Protein AF-A0A820KRQ7-F1 (afdb_monomer)

Secondary structure (DSSP, 8-state):
---------PPPHHHHHHHHHTT-TTEEEEPPTT---THHHHEEEEEETTEEEEEEEETTT--EEE---TT---

Mean predicted aligned error: 8.12 Å

Sequence (74 aa):
MSSTNSTKSTLSKAEIQGVVTSNDPSISFKKPTGVRSEFWTNYSQVYHKNIVQDYIICLQRRAVLKWISENGII

Radius of gyration: 13.48 Å; Cα contacts (8 Å, |Δi|>4): 89; chains: 1; bounding box: 31×44×28 Å

Structure (mmCIF, N/CA/C/O backbone):
data_AF-A0A820KRQ7-F1
#
_entry.id   AF-A0A820KRQ7-F1
#
loop_
_atom_site.group_PDB
_atom_site.id
_atom_site.type_symbol
_atom_site.label_atom_id
_atom_site.label_alt_id
_atom_site.label_comp_id
_atom_site.label_asym_id
_atom_site.label_entity_id
_atom_site.label_seq_id
_atom_site.pdbx_PDB_ins_code
_atom_site.Cartn_x
_atom_site.Cartn_y
_atom_site.Cartn_z
_atom_site.occupancy
_atom_site.B_iso_or_equiv
_atom_site.auth_seq_id
_atom_site.auth_comp_id
_atom_site.auth_asym_id
_atom_site.auth_atom_id
_atom_site.pdbx_PDB_model_num
ATOM 1 N N . MET A 1 1 ? -20.363 32.869 2.511 1.00 37.50 1 MET A N 1
ATOM 2 C CA . MET A 1 1 ? -19.190 32.326 1.793 1.00 37.50 1 MET A CA 1
ATOM 3 C C . MET A 1 1 ? -18.787 31.037 2.494 1.00 37.50 1 MET A C 1
ATOM 5 O O . MET A 1 1 ? -18.110 31.106 3.507 1.00 37.50 1 MET A O 1
ATOM 9 N N . SER A 1 2 ? -19.284 29.887 2.036 1.00 36.41 2 SER A N 1
ATOM 10 C CA . SER A 1 2 ? -18.948 28.587 2.632 1.00 36.41 2 SER A CA 1
ATOM 11 C C . SER A 1 2 ? -18.006 27.871 1.682 1.00 36.41 2 SER A C 1
ATOM 13 O O . SER A 1 2 ? -18.424 27.386 0.634 1.00 36.41 2 SER A O 1
ATOM 15 N N . SER A 1 3 ? -16.720 27.894 2.016 1.00 38.09 3 SER A N 1
ATOM 16 C CA . SER A 1 3 ? -15.667 27.241 1.251 1.00 38.09 3 SER A CA 1
ATOM 17 C C . SER A 1 3 ? -15.907 25.733 1.225 1.00 38.09 3 SER A C 1
ATOM 19 O O . SER A 1 3 ? -15.697 25.036 2.214 1.00 38.09 3 SER A O 1
ATOM 21 N N . THR A 1 4 ? -16.347 25.218 0.081 1.00 46.81 4 THR A N 1
ATOM 22 C CA . THR A 1 4 ? -16.343 23.793 -0.248 1.00 46.81 4 THR A CA 1
ATOM 23 C C . THR A 1 4 ? -14.904 23.350 -0.506 1.00 46.81 4 THR A C 1
ATOM 25 O O . THR A 1 4 ? -14.492 23.192 -1.653 1.00 46.81 4 THR A O 1
ATOM 28 N N . ASN A 1 5 ? -14.112 23.169 0.551 1.00 41.91 5 ASN A N 1
ATOM 29 C CA . ASN A 1 5 ? -12.846 22.455 0.428 1.00 41.91 5 ASN A CA 1
ATOM 30 C C . ASN A 1 5 ? -13.140 20.96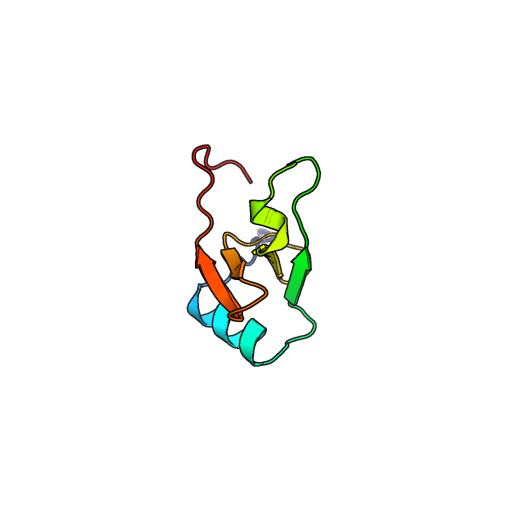1 0.526 1.00 41.91 5 ASN A C 1
ATOM 32 O O . ASN A 1 5 ? -13.335 20.412 1.605 1.00 41.91 5 ASN A O 1
ATOM 36 N N . SER A 1 6 ? -13.198 20.313 -0.635 1.00 42.56 6 SER A N 1
ATOM 37 C CA . SER A 1 6 ? -13.124 18.861 -0.764 1.00 42.56 6 SER A CA 1
ATOM 38 C C . SER A 1 6 ? -11.705 18.428 -0.362 1.00 42.56 6 SER A C 1
ATOM 40 O O . SER A 1 6 ? -10.816 18.260 -1.194 1.00 42.56 6 SER A O 1
ATOM 42 N N . THR A 1 7 ? -11.438 18.371 0.943 1.00 50.50 7 THR A N 1
ATOM 43 C CA . THR A 1 7 ? -10.147 17.967 1.501 1.00 50.50 7 THR A CA 1
ATOM 44 C C . THR A 1 7 ? -9.976 16.469 1.265 1.00 50.50 7 THR A C 1
ATOM 46 O O . THR A 1 7 ? -10.629 15.651 1.916 1.00 50.50 7 THR A O 1
ATOM 49 N N . LYS A 1 8 ? -9.097 16.105 0.317 1.00 51.62 8 LYS A N 1
ATOM 50 C CA . LYS A 1 8 ? -8.495 14.765 0.191 1.00 51.62 8 LYS A CA 1
ATOM 51 C C . LYS A 1 8 ? -8.205 14.238 1.602 1.00 51.62 8 LYS A C 1
ATOM 53 O O . LYS A 1 8 ? -7.281 14.715 2.250 1.00 51.62 8 LYS A O 1
ATOM 58 N N . SER A 1 9 ? -9.015 13.308 2.102 1.00 66.44 9 SER A N 1
ATOM 59 C CA . SER A 1 9 ? -8.833 12.758 3.448 1.00 66.44 9 SER A CA 1
ATOM 60 C C . SER A 1 9 ? -7.766 11.671 3.381 1.00 66.44 9 SER A C 1
ATOM 62 O O . SER A 1 9 ? -8.074 10.480 3.288 1.00 66.44 9 SER A O 1
ATOM 64 N N . THR A 1 10 ? -6.505 12.094 3.317 1.00 79.44 10 THR A N 1
ATOM 65 C CA . THR A 1 10 ? -5.366 11.210 3.547 1.00 79.44 10 THR A CA 1
ATOM 66 C C . THR A 1 10 ? -5.334 10.842 5.026 1.00 79.44 10 THR A C 1
ATOM 68 O O . THR A 1 10 ? -5.401 11.707 5.897 1.00 79.44 10 THR A O 1
ATOM 71 N N . LEU A 1 11 ? -5.303 9.544 5.310 1.00 84.94 11 LEU A N 1
ATOM 72 C CA . LEU A 1 11 ? -5.306 9.019 6.672 1.00 84.94 11 LEU A CA 1
ATOM 73 C C . LEU A 1 11 ? -3.875 8.926 7.212 1.00 84.94 11 LEU A C 1
ATOM 75 O O . LEU A 1 11 ? -2.908 8.757 6.465 1.00 84.94 11 LEU A O 1
ATOM 79 N N . SER A 1 12 ? -3.722 8.989 8.530 1.00 87.56 12 SER A N 1
ATOM 80 C CA . SER A 1 12 ? -2.453 8.692 9.191 1.00 87.56 12 SER A CA 1
ATOM 81 C C . SER A 1 12 ? -2.097 7.203 9.084 1.00 87.56 12 SER A C 1
ATOM 83 O O . SER A 1 12 ? -2.945 6.342 8.849 1.00 87.56 12 SER A O 1
ATOM 85 N N . LYS A 1 13 ? -0.823 6.862 9.318 1.00 85.69 13 LYS A N 1
ATOM 86 C CA . LYS A 1 13 ? -0.363 5.463 9.315 1.00 85.69 13 LYS A CA 1
ATOM 87 C C . LYS A 1 13 ? -1.140 4.594 10.308 1.00 85.69 13 LYS A C 1
ATOM 89 O O . LYS A 1 13 ? -1.431 3.445 9.996 1.00 85.69 13 LYS A O 1
ATOM 94 N N . ALA A 1 14 ? -1.444 5.127 11.493 1.00 87.81 14 ALA A N 1
ATOM 95 C CA . ALA A 1 14 ? -2.174 4.401 12.528 1.00 87.81 14 ALA A CA 1
ATOM 96 C C . ALA A 1 14 ? -3.616 4.111 12.092 1.00 87.81 14 ALA A C 1
ATOM 98 O O . ALA A 1 14 ? -4.085 2.988 12.252 1.00 87.81 14 ALA A O 1
ATOM 99 N N . GLU A 1 15 ? -4.278 5.086 11.467 1.00 89.75 15 GLU A N 1
ATOM 100 C CA . GLU A 1 15 ? -5.618 4.911 10.904 1.00 89.75 15 GLU A CA 1
ATOM 101 C C . GLU A 1 15 ? -5.613 3.899 9.761 1.00 89.75 15 GLU A C 1
ATOM 103 O O . GLU A 1 15 ? -6.418 2.973 9.787 1.00 89.75 15 GLU A O 1
ATOM 108 N N . ILE A 1 16 ? -4.666 4.004 8.816 1.00 88.88 16 ILE A N 1
ATOM 109 C CA . ILE A 1 16 ? -4.499 3.023 7.732 1.00 88.88 16 ILE A CA 1
ATOM 110 C C . ILE A 1 16 ? -4.263 1.627 8.303 1.00 88.88 16 ILE A C 1
ATOM 112 O O . ILE A 1 16 ? -4.917 0.678 7.889 1.00 88.88 16 ILE A O 1
ATOM 116 N N . GLN A 1 17 ? -3.370 1.480 9.280 1.00 89.62 17 GLN A N 1
ATOM 117 C CA . GLN A 1 17 ? -3.138 0.188 9.917 1.00 89.62 17 GLN A CA 1
ATOM 118 C C . GLN A 1 17 ? -4.415 -0.339 10.583 1.00 89.62 17 GLN A C 1
ATOM 120 O O . GLN A 1 17 ? -4.700 -1.530 10.468 1.00 89.62 17 GLN A O 1
ATOM 125 N N . GLY A 1 18 ? -5.199 0.533 11.221 1.00 89.25 18 GLY A N 1
ATOM 126 C CA . GLY A 1 18 ? -6.506 0.208 11.785 1.00 89.25 18 GLY A CA 1
ATOM 127 C C . GLY A 1 18 ? -7.468 -0.333 10.731 1.00 89.25 18 GLY A C 1
ATOM 128 O O . GLY A 1 18 ? -7.918 -1.468 10.867 1.00 89.25 18 GLY A O 1
ATOM 129 N N . VAL A 1 19 ? -7.708 0.418 9.650 1.00 89.56 19 VAL A N 1
ATOM 130 C CA . VAL A 1 19 ? -8.654 0.022 8.588 1.00 89.56 19 VAL A CA 1
ATOM 131 C C . VAL A 1 19 ? -8.198 -1.214 7.804 1.00 89.56 19 VAL A C 1
ATOM 133 O O . VAL A 1 19 ? -9.021 -2.037 7.410 1.00 89.56 19 VAL A O 1
ATOM 136 N N . VAL A 1 20 ? -6.885 -1.398 7.616 1.00 88.12 20 VAL A N 1
ATOM 137 C CA . VAL A 1 20 ? -6.312 -2.622 7.031 1.00 88.12 20 VAL A CA 1
ATOM 138 C C . VAL A 1 20 ? -6.571 -3.816 7.948 1.00 88.12 20 VAL A C 1
ATOM 140 O O . VAL A 1 20 ? -6.976 -4.878 7.482 1.00 88.12 20 VAL A O 1
ATOM 143 N N . THR A 1 21 ? -6.329 -3.658 9.252 1.00 87.81 21 THR A N 1
ATOM 144 C CA . THR A 1 21 ? -6.470 -4.746 10.233 1.00 87.81 21 THR A CA 1
ATOM 145 C C . THR A 1 21 ? -7.936 -5.122 10.436 1.00 87.81 21 THR A C 1
ATOM 147 O O . THR A 1 21 ? -8.249 -6.304 10.565 1.00 87.81 21 THR A O 1
ATOM 150 N N . SER A 1 22 ? -8.843 -4.143 10.402 1.00 89.25 22 SER A N 1
ATOM 151 C CA . SER A 1 22 ? -10.289 -4.367 10.483 1.00 89.25 22 SER A CA 1
ATOM 152 C C . SER A 1 22 ? -10.916 -4.868 9.176 1.00 89.25 22 SER A C 1
ATOM 154 O O . SER A 1 22 ? -12.099 -5.194 9.179 1.00 89.25 22 SER A O 1
ATOM 156 N N . ASN A 1 23 ? -10.149 -4.970 8.079 1.00 84.94 23 ASN A N 1
ATOM 157 C CA . ASN A 1 23 ? -10.640 -5.267 6.725 1.00 84.94 23 ASN A CA 1
ATOM 158 C C . ASN A 1 23 ? -11.820 -4.366 6.313 1.00 84.94 23 ASN A C 1
ATOM 160 O O . ASN A 1 23 ? -12.820 -4.841 5.773 1.00 84.94 23 ASN A O 1
ATOM 164 N N . ASP A 1 24 ? -11.715 -3.066 6.595 1.00 88.81 24 ASP A N 1
ATOM 165 C CA . ASP A 1 24 ? -12.765 -2.100 6.282 1.00 88.81 24 ASP A CA 1
ATOM 166 C C . ASP A 1 24 ? -13.033 -2.047 4.761 1.00 88.81 24 ASP A C 1
ATOM 168 O O . ASP A 1 24 ? -12.091 -1.894 3.982 1.00 88.81 24 ASP A O 1
ATOM 172 N N . PRO A 1 25 ? -14.292 -2.128 4.295 1.00 88.19 25 PRO A N 1
ATOM 173 C CA . PRO A 1 25 ? -14.609 -2.136 2.864 1.00 88.19 25 PRO A CA 1
ATOM 174 C C . PRO A 1 25 ? -14.246 -0.829 2.140 1.00 88.19 25 PRO A C 1
ATOM 176 O O . PRO A 1 25 ? -14.232 -0.783 0.910 1.00 88.19 25 PRO A O 1
ATOM 179 N N . SER A 1 26 ? -13.960 0.249 2.873 1.00 88.94 26 SER A N 1
ATOM 180 C CA . SER A 1 26 ? -13.506 1.519 2.309 1.00 88.94 26 SER A CA 1
ATOM 181 C C . SER A 1 26 ? -12.042 1.505 1.864 1.00 88.94 26 SER A C 1
ATOM 183 O O . SER A 1 26 ? -11.633 2.422 1.140 1.00 88.94 26 SER A O 1
ATOM 185 N N . ILE A 1 27 ? -11.257 0.494 2.258 1.00 91.19 27 ILE A N 1
ATOM 186 C CA . ILE A 1 27 ? -9.868 0.336 1.832 1.00 91.19 27 ILE A CA 1
ATOM 187 C C . ILE A 1 27 ? -9.757 -0.627 0.651 1.00 91.19 27 ILE A C 1
ATOM 189 O O . ILE A 1 27 ? -10.411 -1.663 0.579 1.00 91.19 27 ILE A O 1
ATOM 193 N N . SER A 1 28 ? -8.903 -0.287 -0.307 1.00 92.19 28 SER A N 1
ATOM 194 C CA . SER A 1 28 ? -8.575 -1.169 -1.421 1.00 92.19 28 SER A CA 1
ATOM 195 C C . SER A 1 28 ? -7.088 -1.123 -1.727 1.00 92.19 28 SER A C 1
ATOM 197 O O . SER A 1 28 ? -6.405 -0.134 -1.455 1.00 92.19 28 SER A O 1
ATOM 199 N N . PHE A 1 29 ? -6.587 -2.216 -2.293 1.00 91.94 29 PHE A N 1
ATOM 200 C CA . PHE A 1 29 ? -5.178 -2.376 -2.624 1.00 91.94 29 PHE A CA 1
ATOM 201 C C . PHE A 1 29 ? -5.047 -2.600 -4.119 1.00 91.94 29 PHE A C 1
ATOM 203 O O . PHE A 1 29 ? -5.629 -3.539 -4.664 1.00 91.94 29 PHE A O 1
ATOM 210 N N . LYS A 1 30 ? -4.311 -1.722 -4.795 1.00 90.25 30 LYS A N 1
ATOM 211 C CA . LYS A 1 30 ? -4.114 -1.810 -6.244 1.00 90.25 30 LYS A CA 1
ATOM 212 C C . LYS A 1 30 ? -2.644 -1.634 -6.575 1.00 90.25 30 LYS A C 1
ATOM 214 O O . LYS A 1 30 ? -1.918 -0.912 -5.894 1.00 90.25 30 LYS A O 1
ATOM 219 N N . LYS A 1 31 ? -2.198 -2.306 -7.630 1.00 86.88 31 LYS A N 1
ATOM 220 C CA . LYS A 1 31 ? -0.881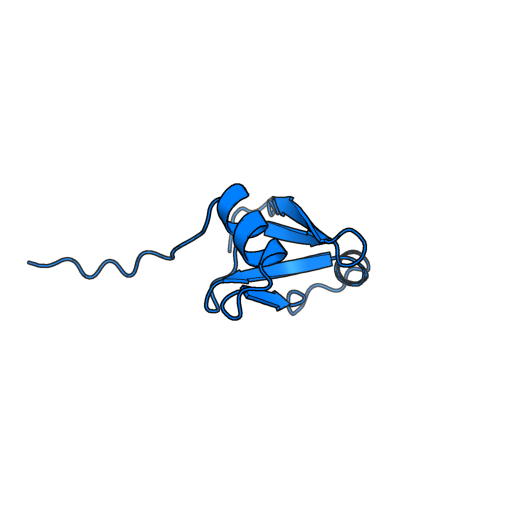 -2.039 -8.207 1.00 86.88 31 LYS A CA 1
ATOM 221 C C . LYS A 1 31 ? -0.966 -0.729 -9.000 1.00 86.88 31 LYS A C 1
ATOM 223 O O . LYS A 1 31 ? -1.966 -0.536 -9.695 1.00 86.88 31 LYS A O 1
ATOM 228 N N . PRO A 1 32 ? 0.041 0.152 -8.924 1.00 81.31 32 PRO A N 1
ATOM 229 C CA . PRO A 1 32 ? 0.075 1.337 -9.765 1.00 81.31 32 PRO A CA 1
ATOM 230 C C . PRO A 1 32 ? 0.122 0.939 -11.239 1.00 81.31 32 PRO A C 1
ATOM 232 O O . PRO A 1 32 ? 0.822 0.007 -11.642 1.00 81.31 32 PRO A O 1
ATOM 235 N N . THR A 1 33 ? -0.632 1.662 -12.057 1.00 76.81 33 THR A N 1
ATOM 236 C CA . THR A 1 33 ? -0.660 1.473 -13.506 1.00 76.81 33 THR A CA 1
ATOM 237 C C . THR A 1 33 ? 0.594 2.069 -14.142 1.00 76.81 33 THR A C 1
ATOM 239 O O . THR A 1 33 ? 1.013 3.162 -13.776 1.00 76.81 33 THR A O 1
ATOM 242 N N . GLY A 1 34 ? 1.191 1.370 -15.109 1.00 73.06 34 GLY A N 1
ATOM 243 C CA . GLY A 1 34 ? 2.345 1.874 -15.869 1.00 73.06 34 GLY A CA 1
ATOM 244 C C . GLY A 1 34 ? 3.714 1.655 -15.215 1.00 73.06 34 GLY A C 1
ATOM 245 O O . GLY A 1 34 ? 4.727 1.839 -1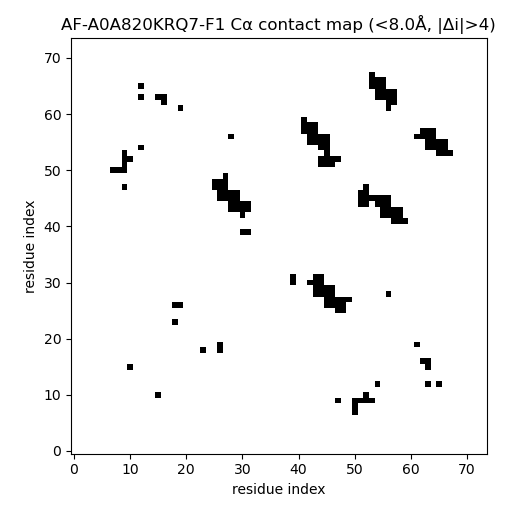5.882 1.00 73.06 34 GLY A O 1
ATOM 246 N N . VAL A 1 35 ? 3.775 1.186 -13.963 1.00 74.69 35 VAL A N 1
ATOM 247 C CA . VAL A 1 35 ? 5.043 0.854 -13.295 1.00 74.69 35 VAL A CA 1
ATOM 248 C C . VAL A 1 35 ? 5.304 -0.647 -13.395 1.00 74.69 35 VAL A C 1
ATOM 250 O O . VAL A 1 35 ? 4.714 -1.450 -12.672 1.00 74.69 35 VAL A O 1
ATOM 253 N N . ARG A 1 36 ? 6.213 -1.046 -14.289 1.00 69.38 36 ARG A N 1
ATOM 25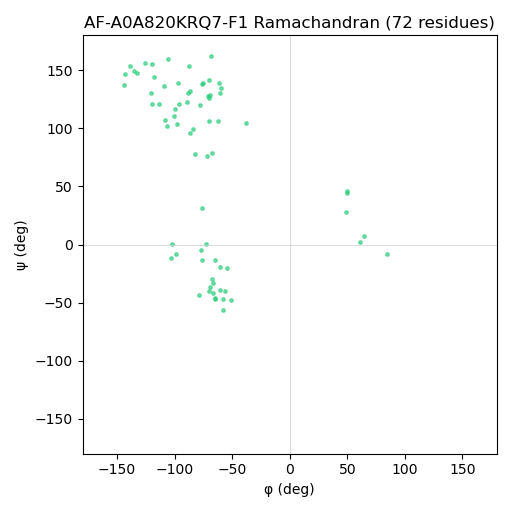4 C CA . ARG A 1 36 ? 6.69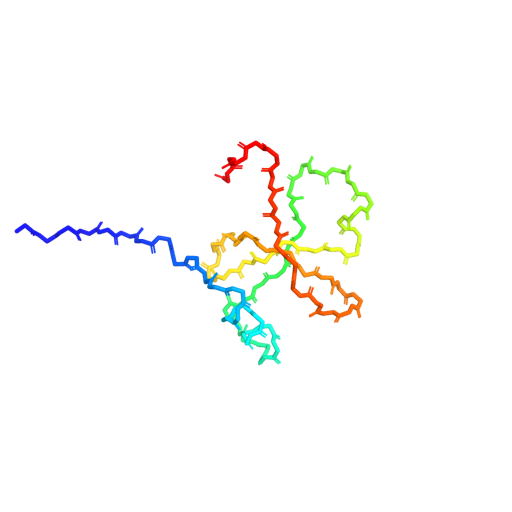5 -2.432 -14.368 1.00 69.38 36 ARG A CA 1
ATOM 255 C C . ARG A 1 36 ? 7.856 -2.616 -13.398 1.00 69.38 36 ARG A C 1
ATOM 257 O O . ARG A 1 36 ? 8.990 -2.281 -13.710 1.00 69.38 36 ARG A O 1
ATOM 264 N N . SER A 1 37 ? 7.551 -3.123 -12.209 1.00 81.62 37 SER A N 1
ATOM 265 C CA . SER A 1 37 ? 8.551 -3.497 -11.210 1.00 81.62 37 SER A CA 1
ATOM 266 C C . SER A 1 37 ? 8.100 -4.745 -10.463 1.00 81.62 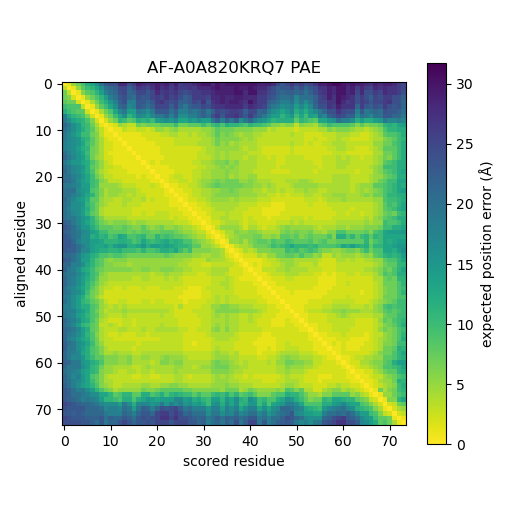37 SER A C 1
ATOM 268 O O . SER A 1 37 ? 6.940 -4.835 -10.054 1.00 81.62 37 SER A O 1
ATOM 270 N N . GLU A 1 38 ? 9.027 -5.678 -10.244 1.00 84.50 38 GLU A N 1
ATOM 271 C CA . GLU A 1 38 ? 8.813 -6.868 -9.409 1.00 84.50 38 GLU A CA 1
ATOM 272 C C . GLU A 1 38 ? 8.462 -6.507 -7.962 1.00 84.50 38 GLU A C 1
ATOM 274 O O . GLU A 1 38 ? 7.839 -7.295 -7.252 1.00 84.50 38 GLU A O 1
ATOM 279 N N . PHE A 1 39 ? 8.773 -5.280 -7.538 1.00 83.50 39 PHE A N 1
ATOM 280 C CA . PHE A 1 39 ? 8.311 -4.725 -6.274 1.00 83.50 39 PHE A CA 1
ATOM 281 C C . PHE A 1 39 ? 6.787 -4.872 -6.121 1.00 83.50 39 PHE A C 1
ATOM 283 O O . PHE A 1 39 ? 6.297 -5.420 -5.136 1.00 83.50 39 PHE A O 1
ATOM 290 N N . TRP A 1 40 ? 6.009 -4.510 -7.143 1.00 86.69 40 TRP A N 1
ATOM 291 C CA . TRP A 1 40 ? 4.543 -4.586 -7.100 1.00 86.69 40 TRP A CA 1
ATOM 292 C C . TRP A 1 40 ? 3.992 -6.018 -7.167 1.00 86.69 40 TRP A C 1
ATOM 294 O O . TRP A 1 40 ? 2.779 -6.222 -7.142 1.00 86.69 40 TRP A O 1
ATOM 304 N N . THR A 1 41 ? 4.848 -7.038 -7.245 1.00 87.25 41 THR A N 1
ATOM 305 C CA . THR A 1 41 ? 4.446 -8.433 -7.020 1.00 87.25 41 THR A CA 1
ATOM 306 C C . THR A 1 41 ? 4.125 -8.674 -5.549 1.00 87.25 41 THR A C 1
ATOM 308 O O . THR A 1 41 ? 3.133 -9.330 -5.246 1.00 87.25 41 THR A O 1
ATOM 311 N N . ASN A 1 42 ? 4.915 -8.092 -4.643 1.00 89.56 42 ASN A N 1
ATOM 312 C CA . ASN A 1 42 ? 4.787 -8.289 -3.197 1.00 89.56 42 ASN A CA 1
ATOM 313 C C . ASN A 1 42 ? 4.117 -7.111 -2.478 1.00 89.56 42 ASN A C 1
ATOM 315 O O . ASN A 1 42 ? 3.753 -7.236 -1.305 1.00 89.56 42 ASN A O 1
ATOM 319 N N . TYR A 1 43 ? 3.948 -5.983 -3.170 1.00 91.19 43 TYR A N 1
ATOM 320 C CA . TYR A 1 43 ? 3.394 -4.753 -2.618 1.00 91.19 43 TYR A CA 1
ATOM 321 C C . TYR A 1 43 ? 2.211 -4.232 -3.437 1.00 91.19 43 TYR A C 1
ATOM 323 O O . TYR A 1 43 ? 2.062 -4.516 -4.625 1.00 91.19 43 TYR A O 1
ATOM 331 N N . SER A 1 44 ? 1.346 -3.447 -2.804 1.00 91.88 44 SER A N 1
ATOM 332 C CA . SER A 1 44 ? 0.249 -2.731 -3.467 1.00 91.88 44 SER A CA 1
ATOM 333 C C . SER A 1 44 ? 0.041 -1.366 -2.825 1.00 91.88 44 SER A C 1
ATOM 335 O O . SER A 1 44 ? 0.249 -1.214 -1.623 1.00 91.88 44 SER A O 1
ATOM 337 N N . GLN A 1 45 ? -0.358 -0.373 -3.617 1.00 91.12 45 GLN A N 1
ATOM 338 C CA . GLN A 1 45 ? -0.736 0.944 -3.114 1.00 91.12 45 GLN A CA 1
ATOM 339 C C . GLN A 1 45 ? -2.046 0.862 -2.347 1.00 91.12 45 GLN A C 1
ATOM 341 O O . GLN A 1 45 ? -2.964 0.130 -2.730 1.00 91.12 45 GLN A O 1
ATOM 346 N N . VAL A 1 46 ? -2.113 1.625 -1.263 1.00 91.31 46 VAL A N 1
ATOM 347 C CA . VAL A 1 46 ? -3.302 1.730 -0.430 1.00 91.31 46 VAL A CA 1
ATOM 348 C C . VAL A 1 46 ? -4.197 2.841 -0.966 1.00 91.31 46 VAL A C 1
ATOM 350 O O . VAL A 1 46 ? -3.754 3.967 -1.182 1.00 91.31 46 VAL A O 1
ATOM 353 N N . TYR A 1 47 ? -5.474 2.528 -1.146 1.00 90.62 47 TYR A N 1
ATOM 354 C CA . TYR A 1 47 ? -6.517 3.479 -1.500 1.00 90.62 47 TYR A CA 1
ATOM 355 C C . TYR A 1 47 ? -7.577 3.470 -0.411 1.00 90.62 47 TYR A C 1
ATOM 357 O O . TYR A 1 47 ? -8.095 2.410 -0.075 1.00 90.62 47 TYR A O 1
ATOM 365 N N . HIS A 1 48 ? -7.953 4.640 0.087 1.00 89.75 48 HIS A N 1
ATOM 366 C CA . HIS A 1 48 ? -9.091 4.804 0.986 1.00 89.75 48 HIS A CA 1
ATOM 367 C C . HIS A 1 48 ? -10.159 5.621 0.257 1.00 89.75 48 HIS A C 1
ATOM 369 O O . HIS A 1 48 ? -9.880 6.725 -0.209 1.00 89.75 48 HIS A O 1
ATOM 375 N N . LYS A 1 49 ? -11.360 5.058 0.081 1.00 88.19 49 LYS A N 1
ATOM 376 C CA . LYS A 1 49 ? -12.472 5.671 -0.676 1.00 88.19 49 LYS A CA 1
ATOM 377 C C . LYS A 1 49 ? -12.051 6.169 -2.069 1.00 88.19 49 LYS A C 1
ATOM 379 O O . LYS A 1 49 ? -12.372 7.283 -2.466 1.00 88.19 49 LYS A O 1
ATOM 384 N N . ASN A 1 50 ? -11.307 5.338 -2.806 1.00 85.06 50 ASN A N 1
ATOM 385 C CA . ASN A 1 50 ? -10.717 5.646 -4.121 1.00 85.06 50 ASN A CA 1
ATOM 386 C C . ASN A 1 50 ? -9.653 6.763 -4.141 1.00 85.06 50 ASN A C 1
ATOM 388 O O . ASN A 1 50 ? -9.177 7.119 -5.216 1.00 85.06 50 ASN A O 1
ATOM 392 N N . ILE A 1 51 ? -9.218 7.270 -2.986 1.00 85.75 51 ILE A N 1
ATOM 393 C CA . ILE A 1 51 ? -8.123 8.238 -2.876 1.00 85.75 51 ILE A CA 1
ATOM 394 C C . ILE A 1 51 ? -6.836 7.481 -2.562 1.00 85.75 51 ILE A C 1
ATOM 396 O O . ILE A 1 51 ? -6.755 6.793 -1.540 1.00 85.75 51 ILE A O 1
ATOM 400 N N . VAL A 1 52 ? -5.835 7.622 -3.434 1.00 87.06 52 VAL A N 1
ATOM 401 C CA . VAL A 1 52 ? -4.494 7.073 -3.205 1.00 87.06 52 VAL A CA 1
ATOM 402 C C . VAL A 1 52 ? -3.897 7.668 -1.932 1.00 87.06 52 VAL A C 1
ATOM 404 O O . VAL A 1 52 ? -4.018 8.865 -1.670 1.00 87.06 52 VAL A O 1
ATOM 407 N N . GLN A 1 53 ? -3.305 6.807 -1.119 1.00 88.19 53 GLN A N 1
ATOM 408 C CA . GLN A 1 53 ? -2.653 7.173 0.127 1.00 88.19 53 GLN A CA 1
ATOM 409 C C . GLN A 1 53 ? -1.136 7.108 -0.051 1.00 88.19 53 GLN A C 1
ATOM 411 O O . GLN A 1 53 ? -0.632 6.355 -0.886 1.00 88.19 53 GLN A O 1
ATOM 416 N N . ASP A 1 54 ? -0.401 7.797 0.817 1.00 86.81 54 ASP A N 1
ATOM 417 C CA . ASP A 1 54 ? 1.070 7.775 0.845 1.00 86.81 54 ASP A CA 1
ATOM 418 C C . ASP A 1 54 ? 1.629 6.485 1.469 1.00 86.81 54 ASP A C 1
ATOM 420 O O . ASP A 1 54 ? 2.670 6.477 2.132 1.00 86.81 54 ASP A O 1
ATOM 424 N N . TYR A 1 55 ? 0.908 5.375 1.313 1.00 90.31 55 TYR A N 1
ATOM 425 C CA . TYR A 1 55 ? 1.238 4.093 1.906 1.00 90.31 55 TYR A CA 1
ATOM 426 C C . TYR A 1 55 ? 1.074 2.961 0.902 1.00 90.31 55 TYR A C 1
ATOM 428 O O . TYR A 1 55 ? 0.208 2.963 0.024 1.00 90.31 55 TYR A O 1
ATOM 436 N N . ILE A 1 56 ? 1.897 1.944 1.100 1.00 92.06 56 ILE A N 1
ATOM 437 C CA . ILE A 1 56 ? 1.796 0.649 0.444 1.00 92.06 56 ILE A CA 1
ATOM 438 C C . ILE A 1 56 ? 1.615 -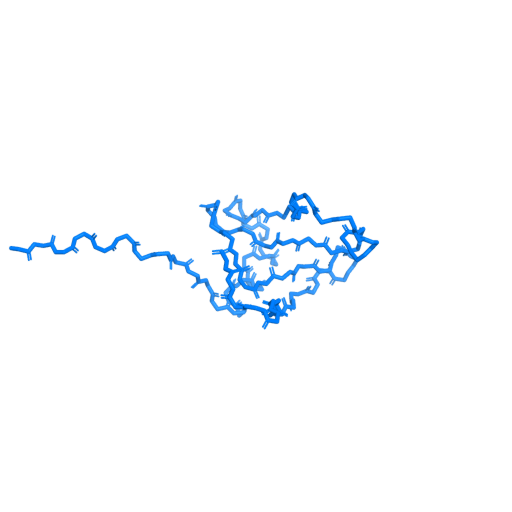0.432 1.504 1.00 92.06 56 ILE A C 1
ATOM 440 O O . ILE A 1 56 ? 2.044 -0.283 2.651 1.00 92.06 56 ILE A O 1
ATOM 444 N N . ILE A 1 57 ? 1.011 -1.543 1.108 1.00 92.31 57 ILE A N 1
ATOM 445 C CA . ILE A 1 57 ? 0.903 -2.742 1.930 1.00 92.31 57 ILE A CA 1
ATOM 446 C C . ILE A 1 57 ? 1.797 -3.842 1.365 1.00 92.31 57 ILE A C 1
ATOM 448 O O . ILE A 1 57 ? 1.825 -4.070 0.156 1.00 92.31 57 ILE A O 1
ATOM 452 N N . CYS A 1 58 ? 2.518 -4.539 2.240 1.00 90.69 58 CYS A N 1
ATOM 453 C CA . CYS A 1 58 ? 3.144 -5.814 1.902 1.00 90.69 58 CYS A CA 1
ATOM 454 C C . CYS A 1 58 ? 2.079 -6.914 1.921 1.00 90.69 58 CYS A C 1
ATOM 456 O O . CYS A 1 58 ? 1.490 -7.178 2.967 1.00 90.69 58 CYS A O 1
ATOM 458 N N . LEU A 1 59 ? 1.861 -7.595 0.799 1.00 87.44 59 LEU A N 1
ATOM 459 C CA . LEU A 1 59 ? 0.820 -8.620 0.675 1.00 87.44 59 LEU A CA 1
ATOM 460 C C . LEU A 1 59 ? 1.107 -9.862 1.535 1.00 87.44 59 LEU A C 1
ATOM 462 O O . LEU A 1 59 ? 0.177 -10.494 2.023 1.00 87.44 59 LEU A O 1
ATOM 466 N N . GLN A 1 60 ? 2.385 -10.177 1.775 1.00 87.25 60 GLN A N 1
ATOM 467 C CA . GLN A 1 60 ? 2.790 -11.329 2.592 1.00 87.25 60 GLN A CA 1
ATOM 468 C C . GLN A 1 60 ? 2.678 -11.061 4.096 1.00 87.25 60 GLN A C 1
ATOM 470 O O . GLN A 1 60 ? 2.220 -11.911 4.851 1.00 87.25 60 GLN A O 1
ATOM 475 N N . ARG A 1 61 ? 3.114 -9.876 4.544 1.00 86.75 61 ARG A N 1
ATOM 476 C CA . ARG A 1 61 ? 3.194 -9.529 5.975 1.00 86.75 61 ARG A CA 1
ATOM 477 C C . ARG A 1 61 ? 2.015 -8.693 6.471 1.00 86.75 61 ARG A C 1
ATOM 479 O O . ARG A 1 61 ? 1.939 -8.416 7.661 1.00 86.75 61 ARG A O 1
ATOM 486 N N . ARG A 1 62 ? 1.152 -8.222 5.562 1.00 84.19 62 ARG A N 1
ATOM 487 C CA . ARG A 1 62 ? 0.100 -7.215 5.812 1.00 84.19 62 ARG A CA 1
ATOM 488 C C . ARG A 1 62 ? 0.606 -5.966 6.549 1.00 84.19 62 ARG A C 1
ATOM 490 O O . ARG A 1 62 ? -0.135 -5.295 7.261 1.00 84.19 62 ARG A O 1
ATOM 497 N N . ALA A 1 63 ? 1.886 -5.651 6.364 1.00 87.69 63 ALA A N 1
ATOM 498 C CA . ALA A 1 63 ? 2.531 -4.504 6.981 1.00 87.69 63 ALA A CA 1
ATOM 499 C C . ALA A 1 63 ? 2.323 -3.256 6.118 1.00 87.69 63 ALA A C 1
ATOM 501 O O . ALA A 1 63 ? 2.568 -3.299 4.909 1.00 87.69 63 ALA A O 1
ATOM 502 N N . VAL A 1 64 ? 1.911 -2.154 6.748 1.00 90.38 64 VAL A N 1
ATOM 503 C CA . VAL A 1 64 ? 1.751 -0.847 6.100 1.00 90.38 64 VAL A CA 1
ATOM 504 C C . VAL A 1 64 ? 3.065 -0.071 6.172 1.00 90.38 64 VAL A C 1
ATOM 506 O O . VAL A 1 64 ? 3.601 0.197 7.254 1.00 90.38 64 VAL A O 1
ATOM 509 N N . LEU A 1 65 ? 3.583 0.319 5.010 1.00 88.88 65 LEU A N 1
ATOM 510 C CA . LEU A 1 65 ? 4.819 1.085 4.860 1.00 88.88 65 LEU A CA 1
ATOM 511 C C . LEU A 1 65 ? 4.517 2.428 4.204 1.00 88.88 65 LEU A C 1
ATOM 513 O O . LEU A 1 65 ? 3.661 2.513 3.327 1.00 88.88 65 LEU A O 1
ATOM 517 N N . LYS A 1 66 ? 5.229 3.476 4.625 1.00 85.81 66 LYS A N 1
ATOM 518 C CA . LYS A 1 66 ? 5.130 4.788 3.983 1.00 85.81 66 LYS A CA 1
ATOM 519 C C . LYS A 1 66 ? 5.784 4.706 2.608 1.00 85.81 66 LYS A C 1
ATOM 521 O O . LYS A 1 66 ? 6.924 4.261 2.498 1.00 85.81 66 LYS A O 1
ATOM 526 N N . TRP A 1 67 ? 5.057 5.121 1.584 1.00 81.50 67 TRP A N 1
ATOM 527 C CA . TRP A 1 67 ? 5.553 5.243 0.226 1.00 81.50 67 TRP A CA 1
ATOM 528 C C . TRP A 1 67 ? 5.880 6.707 -0.034 1.00 81.50 67 TRP A C 1
ATOM 530 O O . TRP A 1 67 ? 4.992 7.551 -0.086 1.00 81.50 67 TRP A O 1
ATOM 540 N N . ILE A 1 68 ? 7.170 7.007 -0.154 1.00 66.25 68 ILE A N 1
ATOM 541 C CA . ILE A 1 68 ? 7.652 8.330 -0.538 1.00 66.25 68 ILE A CA 1
ATOM 542 C C . ILE A 1 68 ? 8.179 8.171 -1.958 1.00 66.25 68 ILE A C 1
ATOM 544 O O . ILE A 1 68 ? 9.208 7.536 -2.166 1.00 66.25 68 ILE A O 1
ATOM 548 N N . SER A 1 69 ? 7.446 8.697 -2.938 1.00 62.28 69 SER A N 1
ATOM 549 C CA . SER A 1 69 ? 8.005 8.874 -4.276 1.00 62.28 69 SER A CA 1
ATOM 550 C C . SER A 1 69 ? 9.060 9.974 -4.193 1.00 62.28 69 SER A C 1
ATOM 552 O O . SER A 1 69 ? 8.764 11.050 -3.674 1.00 62.28 69 SER A O 1
ATOM 554 N N . GLU A 1 70 ? 10.267 9.720 -4.702 1.00 53.44 70 GLU A N 1
ATOM 555 C CA . GLU A 1 70 ? 11.399 10.666 -4.699 1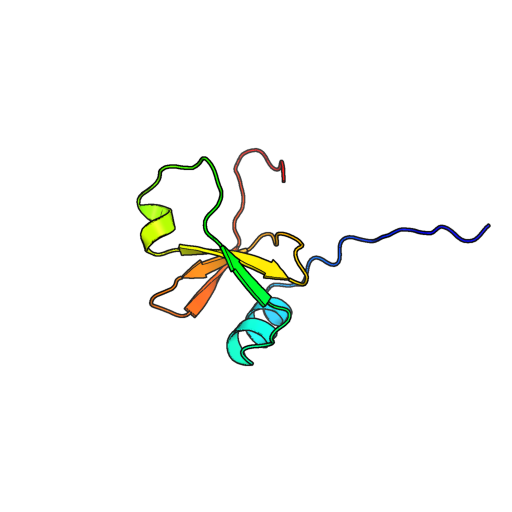.00 53.44 70 GLU A CA 1
ATOM 556 C C . GLU A 1 70 ? 11.042 12.024 -5.339 1.00 53.44 70 GLU A C 1
ATOM 558 O O . GLU A 1 70 ? 11.653 13.041 -5.030 1.00 53.44 70 GLU A O 1
ATOM 563 N N . ASN A 1 71 ? 9.981 12.059 -6.155 1.00 50.47 71 ASN A N 1
ATOM 564 C CA . ASN A 1 71 ? 9.514 13.253 -6.857 1.00 50.47 71 ASN A CA 1
ATOM 565 C C . ASN A 1 71 ? 8.289 13.938 -6.230 1.00 50.47 71 ASN A C 1
ATOM 567 O O . ASN A 1 71 ? 7.814 14.916 -6.795 1.00 50.47 71 ASN A O 1
ATOM 571 N N . GLY A 1 72 ? 7.735 13.451 -5.113 1.00 35.19 72 GLY A N 1
ATOM 572 C CA . GLY A 1 72 ? 6.652 14.128 -4.375 1.00 35.19 72 GLY A CA 1
ATOM 573 C C . GLY A 1 72 ? 5.326 14.368 -5.122 1.00 35.19 72 GLY A C 1
ATOM 574 O O . GLY A 1 72 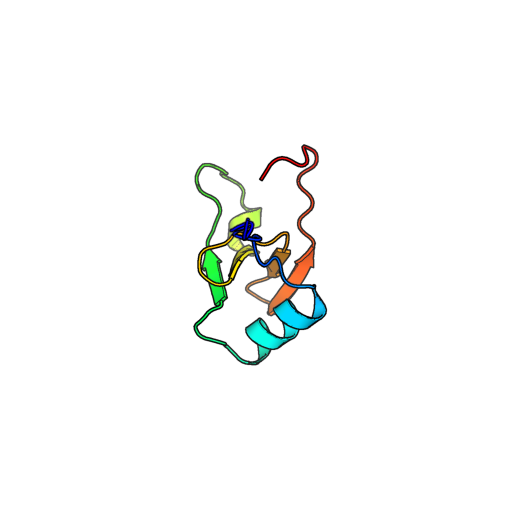? 4.418 14.961 -4.546 1.00 35.19 72 GLY A O 1
ATOM 575 N N . ILE A 1 73 ? 5.182 13.923 -6.374 1.00 37.22 73 ILE A N 1
ATOM 576 C CA . ILE A 1 73 ? 3.978 14.145 -7.182 1.00 37.22 73 ILE A CA 1
ATOM 577 C C . ILE A 1 73 ? 3.116 12.882 -7.156 1.00 37.22 73 ILE A C 1
ATOM 579 O O . ILE A 1 73 ? 3.540 11.810 -7.598 1.00 37.22 73 ILE A O 1
ATOM 583 N N . ILE A 1 74 ? 1.918 13.054 -6.596 1.00 46.31 74 ILE A N 1
ATOM 584 C CA . ILE A 1 74 ? 0.792 12.116 -6.578 1.00 46.31 74 ILE A CA 1
ATOM 585 C C . ILE A 1 74 ? -0.173 12.506 -7.692 1.00 46.31 74 ILE A C 1
ATOM 587 O O . ILE A 1 74 ? -0.547 13.703 -7.722 1.00 46.31 74 ILE A O 1
#

Organism: NCBI:txid392033

Foldseek 3Di:
DDDPDPPLPADDQVVLLVCLVVVPPQKDWAADPPDDDCVSVQKTFIGGNNRTYQWIAGNVPRDIDGHDDPVNDD

Solvent-accessible surface area (backbone atoms only — not comparable to full-atom values): 4751 Å² total; per-residue (Å²): 139,81,84,82,72,84,69,81,80,70,72,53,72,68,53,49,49,47,41,61,73,68,64,39,86,57,53,47,74,44,64,70,82,93,65,91,49,76,64,55,75,50,32,26,38,33,22,49,76,87,40,78,43,64,30,29,33,30,72,85,77,70,44,77,41,82,50,77,62,96,77,77,78,129

pLDDT: mean 78.44, std 17.32, range [35.19, 92.31]

Nearest PDB structures (foldseek):
  8edg-assembly1_C  TM=7.321E-01  e=2.953E-03  Musca domestica
  8edg-assembly1_K  TM=7.432E-01  e=3.345E-02  Musca domestica
  2nda-assembly1_A  TM=5.483E-01  e=7.795E-01  Streptococcus pneumoniae R6
  6fay-assembly1_A  TM=5.360E-01  e=2.895E+00  Mus musculus